Protein AF-A0A392PJY4-F1 (afdb_monomer_lite)

pLDDT: mean 78.67, std 12.08, range [32.53, 92.88]

Sequence (87 aa):
MTTRQKAIYGCLKAAHAQDFLIATPINGLGQHMSPLEYLTILGYRPMIPLFSMDEACPICRKACLDTFGEHASHCRELSDFKYRHDL

Foldseek 3Di:
DDPVQVVLVVQCPDPPSCVLVVDDDDPPPLNDDDPVLVVLCVQLSNQHQPDDQQAAQPQPRHGDRDRNCPCNLVPVSPVSNPPPDDD

Secondary structure (DSSP, 8-state):
--HHHHHHHHHHTSTTTTGGGTPPPPTTTT----HHHHHHHHHHTTT---S-TTPBPTTT--B---TT-HHHHT-TT-TT-------

Radius of gyration: 14.03 Å; chains: 1; bounding box: 24×33×35 Å

Organism: NCBI:txid97028

Structure (mmCIF, N/CA/C/O backbone):
data_AF-A0A392PJY4-F1
#
_entry.id   AF-A0A392PJY4-F1
#
loop_
_atom_site.group_PDB
_atom_site.id
_atom_site.type_symbol
_atom_site.label_atom_id
_atom_site.label_alt_id
_atom_site.label_comp_id
_atom_site.label_asym_id
_atom_site.label_entity_id
_atom_site.label_seq_id
_atom_site.pdbx_PDB_ins_code
_atom_site.Cartn_x
_atom_site.Cartn_y
_atom_site.Cartn_z
_atom_site.occupancy
_atom_site.B_iso_or_equiv
_atom_site.auth_seq_id
_atom_site.auth_comp_id
_atom_site.auth_asym_id
_atom_site.auth_atom_id
_atom_site.pdbx_PDB_model_num
ATOM 1 N N . MET A 1 1 ? -5.569 -14.410 15.099 1.00 69.88 1 MET A N 1
ATOM 2 C CA . MET A 1 1 ? -5.696 -13.797 13.757 1.00 69.88 1 MET A CA 1
ATOM 3 C C . MET A 1 1 ? -7.157 -13.543 13.444 1.00 69.88 1 MET A C 1
ATOM 5 O O . MET A 1 1 ? -7.953 -14.475 13.549 1.00 69.88 1 MET A O 1
ATOM 9 N N . THR A 1 2 ? -7.492 -12.315 13.051 1.00 88.44 2 THR A N 1
ATOM 10 C CA . THR A 1 2 ? -8.825 -11.950 12.545 1.00 88.44 2 THR A CA 1
ATOM 11 C C . THR A 1 2 ? -9.103 -12.622 11.194 1.00 88.44 2 THR A C 1
ATOM 13 O O . THR A 1 2 ? -8.176 -13.062 10.509 1.00 88.44 2 THR A O 1
ATOM 16 N N . THR A 1 3 ? -10.372 -12.698 10.779 1.00 92.12 3 THR A N 1
ATOM 17 C CA . THR A 1 3 ? -10.760 -13.229 9.455 1.00 92.12 3 THR A CA 1
ATOM 18 C C . THR A 1 3 ? 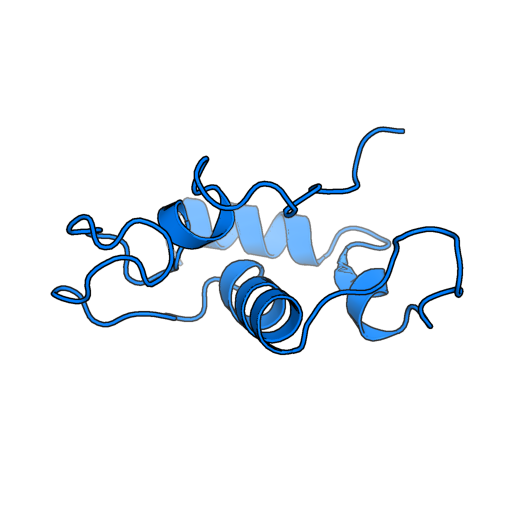-10.047 -12.490 8.320 1.00 92.12 3 THR A C 1
ATOM 20 O O . THR A 1 3 ? -9.512 -13.124 7.413 1.00 92.12 3 THR A O 1
ATOM 23 N N . ARG A 1 4 ? -9.935 -11.159 8.432 1.00 85.31 4 ARG A N 1
ATOM 24 C CA . ARG A 1 4 ? -9.189 -10.302 7.498 1.00 85.31 4 ARG A CA 1
ATOM 25 C C . ARG A 1 4 ? -7.718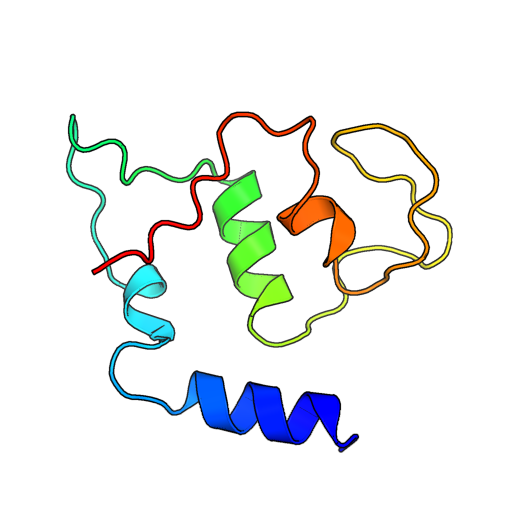 -10.715 7.389 1.00 85.31 4 ARG A C 1
ATOM 27 O O . ARG A 1 4 ? -7.226 -10.937 6.289 1.00 85.31 4 ARG A O 1
ATOM 34 N N . GLN A 1 5 ? -7.028 -10.881 8.519 1.00 84.81 5 GLN A N 1
ATOM 35 C CA . GLN A 1 5 ? -5.614 -11.280 8.533 1.00 84.81 5 GLN A CA 1
ATOM 36 C C . GLN A 1 5 ? -5.392 -12.659 7.899 1.00 84.81 5 GLN A C 1
ATOM 38 O O . GLN A 1 5 ? -4.399 -12.862 7.205 1.00 84.81 5 GLN A O 1
ATOM 43 N N . LYS A 1 6 ? -6.312 -13.610 8.111 1.00 90.50 6 LYS A N 1
ATOM 44 C CA . LYS A 1 6 ? -6.229 -14.944 7.494 1.00 90.50 6 LYS A CA 1
ATOM 45 C C . LYS A 1 6 ? -6.365 -14.877 5.973 1.00 90.50 6 LYS A C 1
ATOM 47 O O . LYS A 1 6 ? -5.600 -15.542 5.281 1.00 90.50 6 LYS A O 1
ATOM 52 N N . ALA A 1 7 ? -7.300 -14.070 5.469 1.00 90.88 7 ALA A N 1
ATOM 53 C CA . ALA A 1 7 ? -7.477 -13.868 4.033 1.00 90.88 7 ALA A CA 1
ATOM 54 C C . ALA A 1 7 ? -6.213 -13.270 3.397 1.00 90.88 7 ALA A C 1
ATOM 56 O O . ALA A 1 7 ? -5.699 -13.805 2.420 1.00 90.88 7 ALA A O 1
ATOM 57 N N . ILE A 1 8 ? -5.651 -12.234 4.021 1.00 88.06 8 ILE A N 1
ATOM 58 C CA . ILE A 1 8 ? -4.439 -11.559 3.538 1.00 88.06 8 ILE A CA 1
ATOM 59 C C . ILE A 1 8 ? -3.243 -12.504 3.537 1.00 88.06 8 ILE A C 1
ATOM 61 O O . ILE A 1 8 ? -2.551 -12.617 2.531 1.00 88.06 8 ILE A O 1
ATOM 65 N N . TYR A 1 9 ? -3.040 -13.258 4.617 1.00 88.94 9 TYR A N 1
ATOM 66 C CA . TYR A 1 9 ? -1.991 -14.274 4.659 1.00 88.94 9 TYR A CA 1
ATOM 67 C C . TYR A 1 9 ? -2.168 -15.349 3.572 1.00 88.94 9 TYR A C 1
ATOM 69 O O . TYR A 1 9 ? -1.187 -15.838 3.018 1.00 88.94 9 TYR A O 1
ATOM 77 N N . GLY A 1 10 ? -3.412 -15.704 3.233 1.00 92.88 10 GLY A N 1
ATOM 78 C CA . GLY A 1 10 ? -3.719 -16.546 2.077 1.00 92.88 10 GLY A CA 1
ATOM 79 C C . GLY A 1 10 ? -3.226 -15.933 0.765 1.00 92.88 10 GLY A C 1
ATOM 80 O O . GLY A 1 10 ? -2.494 -16.595 0.032 1.00 92.88 10 GLY A O 1
ATOM 81 N N . CYS A 1 11 ? -3.555 -14.664 0.513 1.00 89.88 11 CYS A N 1
ATOM 82 C CA . CYS A 1 11 ? -3.133 -13.939 -0.687 1.00 89.88 11 CYS A CA 1
ATOM 83 C C . CYS A 1 11 ? -1.608 -13.805 -0.794 1.00 89.88 11 CYS A C 1
ATOM 85 O O . CYS A 1 11 ? -1.052 -14.007 -1.867 1.00 89.88 11 CYS A O 1
ATOM 87 N N . LEU A 1 12 ? -0.914 -13.514 0.310 1.00 89.62 12 LEU A N 1
ATOM 88 C CA . LEU A 1 12 ? 0.545 -13.329 0.309 1.00 89.62 12 LEU A CA 1
ATOM 89 C C . LEU A 1 12 ? 1.318 -14.609 -0.033 1.00 89.62 12 LEU A C 1
ATOM 91 O O . LEU A 1 12 ? 2.464 -14.512 -0.465 1.00 89.62 12 LEU A O 1
ATOM 95 N N . LYS A 1 13 ? 0.706 -15.783 0.163 1.00 91.00 13 LYS A N 1
ATOM 96 C CA . LYS A 1 13 ? 1.273 -17.090 -0.202 1.00 91.00 13 LYS A CA 1
ATOM 97 C C . LYS A 1 13 ? 1.009 -17.489 -1.653 1.00 91.00 13 LYS A C 1
ATOM 99 O O . LYS A 1 13 ? 1.538 -18.512 -2.085 1.00 91.00 13 LYS A O 1
ATOM 104 N N . ALA A 1 14 ? 0.161 -16.760 -2.377 1.00 92.81 14 ALA A N 1
ATOM 105 C CA . ALA A 1 14 ? -0.081 -17.057 -3.779 1.00 92.81 14 ALA A CA 1
ATOM 106 C C . ALA A 1 14 ? 1.225 -16.912 -4.574 1.00 92.81 14 ALA A C 1
ATOM 108 O O . ALA A 1 14 ? 2.074 -16.074 -4.253 1.00 92.81 14 ALA A O 1
ATOM 109 N N . ALA A 1 15 ? 1.381 -17.734 -5.612 1.00 92.25 15 ALA A N 1
ATOM 110 C CA . ALA A 1 15 ? 2.501 -17.595 -6.529 1.00 92.25 15 ALA A CA 1
ATOM 111 C C . ALA A 1 15 ? 2.545 -16.155 -7.061 1.00 92.25 15 ALA A C 1
ATOM 113 O O . ALA A 1 15 ? 1.500 -15.562 -7.334 1.00 92.25 15 ALA A O 1
ATOM 114 N N . HIS A 1 16 ? 3.748 -15.597 -7.172 1.00 88.94 16 HIS A N 1
ATOM 115 C CA . HIS A 1 16 ? 3.991 -14.251 -7.699 1.00 88.94 16 HIS A CA 1
ATOM 116 C C . HIS A 1 16 ? 3.469 -13.076 -6.850 1.00 88.94 16 HIS A C 1
ATOM 118 O O . HIS A 1 16 ? 3.643 -11.915 -7.221 1.00 88.94 16 HIS A O 1
ATOM 124 N N . ALA A 1 17 ? 2.882 -13.319 -5.671 1.00 88.06 17 ALA A N 1
ATOM 125 C CA . ALA A 1 17 ? 2.320 -12.255 -4.829 1.00 88.06 17 ALA A CA 1
ATOM 126 C C . ALA A 1 17 ? 3.359 -11.228 -4.329 1.00 88.06 17 ALA A C 1
ATOM 128 O O . ALA A 1 17 ? 2.989 -10.110 -3.959 1.00 88.06 17 ALA A O 1
ATOM 129 N N . GLN A 1 18 ? 4.643 -11.605 -4.306 1.00 87.62 18 GLN A N 1
ATOM 130 C CA . GLN A 1 18 ? 5.760 -10.790 -3.814 1.00 87.62 18 GLN A CA 1
ATOM 131 C C . GLN A 1 18 ? 6.732 -10.351 -4.916 1.00 87.62 18 GLN A C 1
ATOM 133 O O . GLN A 1 18 ? 7.761 -9.756 -4.608 1.00 87.62 18 GLN A O 1
ATOM 138 N N . ASP A 1 19 ? 6.425 -10.603 -6.191 1.00 88.38 19 ASP A N 1
ATOM 139 C CA . ASP A 1 19 ? 7.369 -10.350 -7.290 1.00 88.38 19 ASP A CA 1
ATOM 140 C C . ASP A 1 19 ? 7.732 -8.860 -7.416 1.00 88.38 19 ASP A C 1
ATOM 142 O O . ASP A 1 19 ? 8.816 -8.519 -7.882 1.00 88.38 19 ASP A O 1
ATOM 146 N N . PHE A 1 20 ? 6.890 -7.961 -6.892 1.00 80.94 20 PHE A N 1
ATOM 147 C CA . PHE A 1 20 ? 7.181 -6.527 -6.796 1.00 80.94 20 PHE A CA 1
ATOM 148 C C . PHE A 1 20 ? 8.428 -6.194 -5.950 1.00 80.94 20 PHE A C 1
ATOM 150 O O . PHE A 1 20 ? 8.983 -5.111 -6.112 1.00 80.94 20 PHE A O 1
ATOM 157 N N . LEU A 1 21 ? 8.876 -7.095 -5.064 1.00 85.44 21 LEU A N 1
ATOM 158 C CA . LEU A 1 21 ? 10.095 -6.921 -4.260 1.00 85.44 21 LEU A CA 1
ATOM 159 C C . LEU A 1 21 ? 11.377 -7.168 -5.063 1.00 85.44 21 LEU A C 1
ATOM 161 O O . LEU A 1 21 ? 12.436 -6.665 -4.698 1.00 85.44 21 LEU A O 1
ATOM 165 N N . ILE A 1 22 ? 11.290 -7.970 -6.126 1.00 85.12 22 ILE A N 1
ATOM 166 C CA . ILE A 1 22 ? 12.436 -8.391 -6.946 1.00 85.12 22 ILE A CA 1
ATOM 167 C C . ILE A 1 22 ? 12.373 -7.840 -8.375 1.00 85.12 22 ILE A C 1
ATOM 169 O O . ILE A 1 22 ? 13.341 -7.948 -9.129 1.00 85.12 22 ILE A O 1
ATOM 173 N N . ALA A 1 23 ? 11.244 -7.243 -8.760 1.00 83.25 23 ALA A N 1
ATOM 174 C CA . ALA A 1 23 ? 11.056 -6.640 -10.066 1.00 83.25 23 ALA A CA 1
ATOM 175 C C . ALA A 1 23 ? 11.992 -5.436 -10.244 1.00 83.25 23 ALA A C 1
ATOM 177 O O . ALA A 1 23 ? 11.890 -4.430 -9.543 1.00 83.25 23 ALA A O 1
ATOM 178 N N . THR A 1 24 ? 12.896 -5.523 -11.223 1.00 81.44 24 THR A N 1
ATOM 179 C CA . THR A 1 24 ? 13.690 -4.368 -11.656 1.00 81.44 24 THR A CA 1
ATOM 180 C C . THR A 1 24 ? 12.810 -3.484 -12.542 1.00 81.44 24 THR A C 1
ATOM 182 O O . THR A 1 24 ? 12.307 -3.977 -13.555 1.00 81.44 24 THR A O 1
ATOM 185 N N . PRO A 1 25 ? 12.593 -2.203 -12.199 1.00 77.50 25 PRO A N 1
ATOM 186 C CA . PRO A 1 25 ? 11.717 -1.351 -12.986 1.00 77.50 25 PRO A CA 1
ATOM 187 C C . PRO A 1 25 ? 12.352 -1.060 -14.350 1.00 77.50 25 PRO A C 1
ATOM 189 O O . PRO A 1 25 ? 13.517 -0.669 -14.444 1.00 77.50 25 PRO A O 1
ATOM 192 N N . ILE A 1 26 ? 11.579 -1.261 -15.417 1.00 80.62 26 ILE A N 1
ATOM 193 C CA . ILE A 1 26 ? 12.022 -0.993 -16.786 1.00 80.62 26 ILE A CA 1
ATOM 194 C C . ILE A 1 26 ? 11.661 0.450 -17.148 1.00 80.62 26 ILE A C 1
ATOM 196 O O . ILE A 1 26 ? 10.482 0.831 -17.174 1.00 80.62 26 ILE A O 1
ATOM 200 N N . ASN A 1 27 ? 12.687 1.239 -17.479 1.00 76.75 27 ASN A N 1
ATOM 201 C CA . ASN A 1 27 ? 12.528 2.622 -17.921 1.00 76.75 27 ASN A CA 1
ATOM 202 C C . ASN A 1 27 ? 11.560 2.711 -19.113 1.00 76.75 27 ASN A C 1
ATOM 204 O O . ASN A 1 27 ? 11.629 1.921 -20.051 1.00 76.75 27 ASN A O 1
ATOM 208 N N . GLY A 1 28 ? 10.655 3.691 -19.081 1.00 77.50 28 GLY A N 1
ATOM 209 C CA . GLY A 1 28 ? 9.686 3.934 -20.157 1.00 77.50 28 GLY A CA 1
ATOM 210 C C . GLY A 1 28 ? 8.416 3.076 -20.107 1.00 77.50 28 GLY A C 1
ATOM 211 O O . GLY A 1 28 ? 7.427 3.449 -20.729 1.00 77.50 28 GLY A O 1
ATOM 212 N N . LEU A 1 29 ? 8.373 1.996 -19.314 1.00 78.19 29 LEU A N 1
ATOM 213 C CA . LEU A 1 29 ? 7.143 1.211 -19.123 1.00 78.19 29 LEU A CA 1
ATOM 214 C C . LEU A 1 29 ? 6.241 1.750 -18.013 1.00 78.19 29 LEU A C 1
ATOM 216 O O . LEU A 1 29 ? 5.152 1.213 -17.821 1.00 78.19 29 LEU A O 1
ATOM 220 N N . GLY A 1 30 ? 6.663 2.779 -17.270 1.00 72.81 30 GLY A N 1
ATOM 221 C CA . GLY A 1 30 ? 5.908 3.352 -16.148 1.00 72.81 30 GLY A CA 1
ATOM 222 C C . GLY A 1 30 ? 5.701 2.375 -14.983 1.00 72.81 30 GLY A C 1
ATOM 223 O O . GLY A 1 30 ? 4.678 2.444 -14.309 1.00 72.81 30 GLY A O 1
ATOM 224 N N . GLN A 1 31 ? 6.619 1.419 -14.810 1.00 74.69 31 GLN A N 1
ATOM 225 C CA . GLN A 1 31 ? 6.638 0.441 -13.709 1.00 74.69 31 GLN A CA 1
ATOM 226 C C . GLN A 1 31 ? 7.433 0.943 -12.492 1.00 74.69 31 GLN A C 1
ATOM 228 O O . GLN A 1 31 ? 7.638 0.203 -11.534 1.00 74.69 31 GLN A O 1
ATOM 233 N N . HIS A 1 32 ? 7.924 2.182 -12.544 1.00 76.12 32 HIS A N 1
ATOM 234 C CA . HIS A 1 32 ? 8.628 2.790 -11.427 1.00 76.12 32 HIS A CA 1
ATOM 235 C C . HIS A 1 32 ? 7.630 3.179 -10.347 1.00 76.12 32 HIS A C 1
ATOM 237 O O . HIS A 1 32 ? 6.601 3.780 -10.639 1.00 76.12 32 HIS A O 1
ATOM 243 N N . MET A 1 33 ? 7.982 2.855 -9.111 1.00 77.94 33 MET A N 1
ATOM 244 C CA . MET A 1 33 ? 7.337 3.384 -7.921 1.00 77.94 33 MET A CA 1
ATOM 245 C C . MET A 1 33 ? 8.278 4.407 -7.297 1.00 77.94 33 MET A C 1
ATOM 247 O O . MET A 1 33 ? 9.493 4.195 -7.233 1.00 77.94 33 MET A O 1
ATOM 251 N N . SER A 1 34 ? 7.725 5.513 -6.824 1.00 77.44 34 SER A N 1
ATOM 252 C CA . SER A 1 34 ? 8.427 6.409 -5.917 1.00 77.44 34 SER A CA 1
ATOM 253 C C . SER A 1 34 ? 8.754 5.685 -4.601 1.00 77.44 34 SER A C 1
ATOM 255 O O . SER A 1 34 ? 8.081 4.716 -4.228 1.00 77.44 34 SER A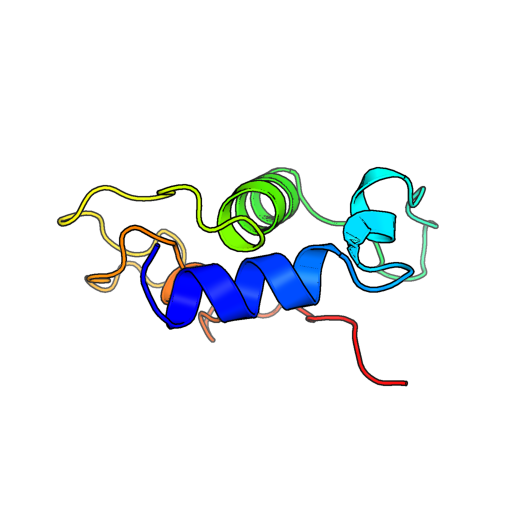 O 1
ATOM 257 N N . PRO A 1 35 ? 9.758 6.155 -3.841 1.00 80.12 35 PRO A N 1
ATOM 258 C CA . PRO A 1 35 ? 10.071 5.580 -2.533 1.00 80.12 35 PRO A CA 1
ATOM 259 C C . PRO A 1 35 ? 8.866 5.532 -1.582 1.00 80.12 35 PRO A C 1
ATOM 261 O O . PRO A 1 35 ? 8.710 4.568 -0.836 1.00 80.12 35 PRO A O 1
ATOM 264 N N . LEU A 1 36 ? 7.987 6.539 -1.632 1.00 76.75 36 LEU A N 1
ATOM 265 C CA . LEU A 1 36 ? 6.792 6.604 -0.791 1.00 76.75 36 LEU A CA 1
ATOM 266 C C . LEU A 1 36 ? 5.764 5.529 -1.170 1.00 76.75 36 LEU A C 1
ATOM 268 O O . LEU A 1 36 ? 5.215 4.864 -0.291 1.00 76.75 36 LEU A O 1
ATOM 272 N N . GLU A 1 37 ? 5.530 5.327 -2.467 1.00 78.25 37 GLU A N 1
ATOM 273 C CA . GLU A 1 37 ? 4.625 4.284 -2.965 1.00 78.25 37 GLU A CA 1
ATOM 274 C C . GLU A 1 37 ? 5.139 2.893 -2.599 1.00 78.25 37 GLU A C 1
ATOM 276 O O . GLU A 1 37 ? 4.377 2.065 -2.098 1.00 78.25 37 GLU A O 1
ATOM 281 N N . TYR A 1 38 ? 6.446 2.664 -2.765 1.00 80.69 38 TYR A N 1
ATOM 282 C CA . TYR A 1 38 ? 7.075 1.401 -2.395 1.00 80.69 38 TYR A CA 1
ATOM 283 C C . TYR A 1 38 ? 6.904 1.096 -0.902 1.00 80.69 38 TYR A C 1
ATOM 285 O O . TYR A 1 38 ? 6.447 0.010 -0.550 1.00 80.69 38 TYR A O 1
ATOM 293 N N . LEU A 1 39 ? 7.203 2.057 -0.021 1.00 81.31 39 LEU A N 1
ATOM 294 C CA . LEU A 1 39 ? 7.042 1.887 1.429 1.00 81.31 39 LEU A CA 1
ATOM 295 C C . LEU A 1 39 ? 5.578 1.661 1.825 1.00 81.31 39 LEU A C 1
ATOM 297 O O . LEU A 1 39 ? 5.290 0.806 2.664 1.00 81.31 39 LEU A O 1
ATOM 301 N N . THR A 1 40 ? 4.652 2.373 1.182 1.00 79.88 40 THR A N 1
ATOM 302 C CA . THR A 1 40 ? 3.212 2.206 1.413 1.00 79.88 40 THR A CA 1
ATOM 303 C C . THR A 1 40 ? 2.761 0.796 1.035 1.00 79.88 40 THR A C 1
ATOM 305 O O . THR A 1 40 ? 2.109 0.131 1.835 1.00 79.88 40 THR A O 1
ATOM 308 N N . ILE A 1 41 ? 3.150 0.289 -0.141 1.00 83.00 41 ILE A N 1
ATOM 309 C CA . ILE A 1 41 ? 2.807 -1.072 -0.589 1.00 83.00 41 ILE A CA 1
ATOM 310 C C . ILE A 1 41 ? 3.455 -2.131 0.309 1.00 83.00 41 ILE A C 1
ATOM 312 O O . ILE A 1 41 ? 2.800 -3.119 0.660 1.00 83.00 41 ILE A O 1
ATOM 316 N N . LEU A 1 42 ? 4.717 -1.918 0.692 1.00 85.81 42 LEU A N 1
ATOM 317 C CA . LEU A 1 42 ? 5.481 -2.831 1.538 1.00 85.81 42 LEU A CA 1
ATOM 318 C C . LEU A 1 42 ? 4.835 -3.013 2.916 1.00 85.81 42 LEU A C 1
ATOM 320 O O . LEU A 1 42 ? 4.863 -4.121 3.444 1.00 85.81 42 LEU A O 1
ATOM 324 N N . GLY A 1 43 ? 4.234 -1.964 3.486 1.00 87.88 43 GLY A N 1
ATOM 325 C CA . GLY A 1 43 ? 3.493 -2.063 4.745 1.00 87.88 43 GLY A CA 1
ATOM 326 C C . GLY A 1 43 ? 2.034 -2.497 4.578 1.00 87.88 43 GLY A C 1
ATOM 327 O O . GLY A 1 43 ? 1.556 -3.350 5.328 1.00 87.88 43 GLY A O 1
ATOM 328 N N . TYR A 1 44 ? 1.337 -1.985 3.562 1.00 85.56 44 TYR A N 1
ATOM 329 C CA . TYR A 1 44 ? -0.081 -2.267 3.322 1.00 85.56 44 TYR A CA 1
ATOM 330 C C . TYR A 1 44 ? -0.349 -3.753 3.041 1.00 85.56 44 TYR A C 1
ATOM 332 O O . TYR A 1 44 ? -1.224 -4.356 3.668 1.00 85.56 44 TYR A O 1
ATOM 340 N N . ARG A 1 45 ? 0.427 -4.377 2.137 1.00 86.31 45 ARG A N 1
ATOM 341 C CA . ARG A 1 45 ? 0.236 -5.787 1.738 1.00 86.31 45 ARG A CA 1
ATOM 342 C C . ARG A 1 45 ? 0.275 -6.765 2.927 1.00 86.31 45 ARG A C 1
ATOM 344 O O . ARG A 1 45 ? -0.609 -7.617 3.002 1.00 86.31 45 ARG A O 1
ATOM 351 N N . PRO A 1 46 ? 1.232 -6.669 3.868 1.00 86.00 46 PRO A N 1
ATOM 352 C CA . PRO A 1 46 ? 1.250 -7.490 5.078 1.00 86.00 46 PRO A CA 1
ATOM 353 C C . PRO A 1 46 ? 0.386 -6.977 6.243 1.00 86.00 46 PRO A C 1
ATOM 355 O O . PRO A 1 46 ? 0.409 -7.607 7.300 1.00 86.00 46 PRO A O 1
ATOM 358 N N . MET A 1 47 ? -0.393 -5.896 6.086 1.00 86.94 47 MET A N 1
ATOM 359 C CA . MET A 1 47 ? -1.144 -5.242 7.177 1.00 86.94 47 MET A CA 1
ATOM 360 C C . MET A 1 47 ? -0.253 -4.739 8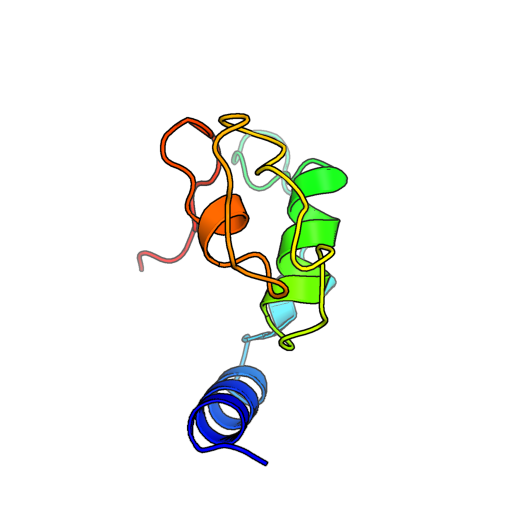.320 1.00 86.94 47 MET A C 1
ATOM 362 O O . MET A 1 47 ? -0.580 -4.899 9.499 1.00 86.94 47 MET A O 1
ATOM 366 N N . ILE A 1 48 ? 0.872 -4.115 7.986 1.00 88.44 48 ILE A N 1
ATOM 367 C CA . ILE A 1 48 ? 1.657 -3.352 8.957 1.00 88.44 48 ILE A CA 1
ATOM 368 C C . ILE A 1 48 ? 0.945 -2.007 9.189 1.00 88.44 48 ILE A C 1
ATOM 370 O O . ILE A 1 48 ? 0.585 -1.346 8.215 1.00 88.44 48 ILE A O 1
ATOM 374 N N . PRO A 1 49 ? 0.719 -1.592 10.449 1.00 87.44 49 PRO A N 1
ATOM 375 C CA . PRO A 1 49 ? 0.277 -0.238 10.774 1.00 87.44 49 PRO A CA 1
ATOM 376 C C . PRO A 1 49 ? 1.188 0.820 10.134 1.00 87.44 49 PRO A C 1
ATOM 378 O O . PRO A 1 49 ? 2.378 0.868 10.438 1.00 87.44 49 PRO A O 1
ATOM 381 N N . LEU A 1 50 ? 0.634 1.642 9.244 1.00 83.94 50 LEU A N 1
ATOM 382 C CA . LEU A 1 50 ? 1.333 2.719 8.539 1.00 83.94 50 LEU A CA 1
ATOM 383 C C . LEU A 1 50 ? 1.121 4.088 9.193 1.00 83.94 50 LEU A C 1
ATOM 385 O O . LEU A 1 50 ? 2.006 4.933 9.114 1.00 83.94 50 LEU A O 1
ATOM 389 N N . PHE A 1 51 ? -0.034 4.295 9.829 1.00 82.62 51 PHE A N 1
ATOM 390 C CA . PHE A 1 51 ? -0.465 5.592 10.349 1.00 82.62 51 PHE A CA 1
ATOM 391 C C . PHE A 1 51 ? -0.924 5.491 11.801 1.00 82.62 51 PHE A C 1
ATOM 393 O O . PHE A 1 51 ? -1.416 4.447 12.246 1.00 82.62 51 PHE A O 1
ATOM 400 N N . SER A 1 52 ? -0.808 6.593 12.539 1.00 82.88 52 SER A N 1
ATOM 401 C CA . SER A 1 52 ? -1.442 6.713 13.860 1.00 82.88 52 SER A CA 1
ATOM 402 C C . SER A 1 52 ? -2.966 6.852 13.717 1.00 82.88 52 SER A C 1
ATOM 404 O O . SER A 1 52 ? -3.450 7.295 12.681 1.00 82.88 52 SER A O 1
ATOM 406 N N . MET A 1 53 ? -3.747 6.487 14.746 1.00 75.44 53 MET A N 1
ATOM 407 C CA . MET A 1 53 ? -5.225 6.534 14.673 1.00 75.44 53 MET A CA 1
ATOM 408 C C . MET A 1 53 ? -5.799 7.931 14.374 1.00 75.44 53 MET A C 1
ATOM 410 O O . MET A 1 53 ? -6.890 8.023 13.819 1.00 75.44 53 MET A O 1
ATOM 414 N N . ASP A 1 54 ? -5.056 8.991 14.696 1.00 81.38 54 ASP A N 1
ATOM 415 C CA . ASP A 1 54 ? -5.481 10.388 14.534 1.00 81.38 54 ASP A CA 1
ATOM 416 C C . ASP A 1 54 ? -4.796 11.097 13.353 1.00 81.38 54 ASP A C 1
ATOM 418 O O . ASP A 1 54 ? -4.890 12.317 13.199 1.00 81.38 54 ASP A O 1
ATOM 422 N N . GLU A 1 55 ? -4.057 10.356 12.530 1.00 82.75 55 GLU A N 1
ATOM 423 C CA . GLU A 1 55 ? -3.274 10.935 11.446 1.00 82.75 55 GLU A CA 1
ATOM 424 C C . GLU A 1 55 ? -4.147 11.218 10.213 1.00 82.75 55 GLU A C 1
ATOM 426 O O . GLU A 1 55 ? -4.983 10.415 9.797 1.00 82.75 55 GLU A O 1
ATOM 431 N N . ALA A 1 56 ? -3.972 12.393 9.605 1.00 84.19 56 ALA A N 1
ATOM 432 C CA . ALA A 1 56 ? -4.651 12.718 8.356 1.00 84.19 56 ALA A CA 1
ATOM 433 C C . ALA A 1 56 ? -3.977 12.002 7.180 1.00 84.19 56 ALA A C 1
ATOM 435 O O . ALA A 1 56 ? -2.760 11.826 7.161 1.00 84.19 56 ALA A O 1
ATOM 436 N N . CYS A 1 57 ? -4.751 11.657 6.148 1.00 81.00 57 CYS A N 1
ATOM 437 C CA . CYS A 1 57 ? -4.175 11.092 4.933 1.00 81.00 57 CYS A CA 1
ATOM 438 C C . CYS A 1 57 ? -3.136 12.063 4.339 1.00 81.00 57 CYS A C 1
ATOM 440 O O . CYS A 1 57 ? -3.480 13.219 4.078 1.00 81.00 57 CYS A O 1
ATOM 442 N N . PRO A 1 58 ? -1.901 11.622 4.036 1.00 76.25 58 PRO A N 1
ATOM 443 C CA . PRO A 1 58 ? -0.866 12.512 3.504 1.00 76.25 58 PRO A CA 1
ATOM 444 C C . PRO A 1 58 ? -1.186 13.053 2.099 1.00 76.25 58 PRO A C 1
ATOM 446 O O . PRO A 1 58 ? -0.562 14.013 1.654 1.00 76.25 58 PRO A O 1
ATOM 449 N N . ILE A 1 59 ? -2.161 12.454 1.409 1.00 77.31 59 ILE A N 1
ATOM 450 C CA . ILE A 1 59 ? -2.517 12.750 0.018 1.00 77.31 59 ILE A CA 1
ATOM 451 C C . ILE A 1 59 ? -3.592 13.833 -0.019 1.00 77.31 59 ILE A C 1
ATOM 453 O O . ILE A 1 59 ? -3.346 14.932 -0.499 1.00 77.31 59 ILE A O 1
ATOM 457 N N . CYS A 1 60 ? -4.767 13.545 0.547 1.00 84.25 60 CYS A N 1
ATOM 458 C CA . CYS A 1 60 ? -5.907 14.462 0.512 1.00 84.25 60 CYS A CA 1
ATOM 459 C C . CYS A 1 60 ? -6.062 15.324 1.771 1.00 84.25 60 CYS A C 1
ATOM 461 O O . CYS A 1 60 ? -6.965 16.159 1.841 1.00 84.25 60 CYS A O 1
ATOM 463 N N . ARG A 1 61 ? -5.230 15.098 2.799 1.00 84.25 61 ARG A N 1
ATOM 464 C CA . ARG A 1 61 ? -5.273 15.770 4.114 1.00 84.25 61 ARG A CA 1
ATOM 465 C C . ARG A 1 61 ? -6.607 15.649 4.858 1.00 84.25 61 ARG A C 1
ATOM 467 O O . ARG A 1 61 ? -6.817 16.329 5.860 1.00 84.25 61 ARG A O 1
ATOM 474 N N . LYS A 1 62 ? -7.509 14.777 4.401 1.00 83.44 62 LYS A N 1
ATOM 475 C CA . LYS A 1 62 ? -8.750 14.439 5.105 1.00 83.44 62 LYS A CA 1
ATOM 476 C C . LYS A 1 62 ? -8.420 13.491 6.254 1.00 83.44 62 LYS A C 1
ATOM 478 O O . LYS A 1 62 ? -7.538 12.641 6.119 1.00 83.44 62 LYS A O 1
ATOM 483 N N . ALA A 1 63 ? -9.141 13.630 7.365 1.00 78.25 63 ALA A N 1
ATOM 484 C CA . ALA A 1 63 ? -9.044 12.694 8.479 1.00 78.25 63 ALA A CA 1
ATOM 485 C C . ALA A 1 63 ? -9.320 11.276 7.962 1.00 78.25 63 ALA A C 1
ATOM 487 O O . ALA A 1 63 ? -10.388 11.022 7.399 1.00 78.25 63 ALA A O 1
ATOM 488 N N . CYS A 1 64 ? -8.343 10.383 8.102 1.00 68.56 64 CYS A N 1
ATOM 489 C CA . CYS A 1 64 ? -8.473 8.990 7.699 1.00 68.56 64 CYS A CA 1
ATOM 490 C C . CYS A 1 64 ? -8.278 8.103 8.910 1.00 68.56 64 CYS A C 1
ATOM 492 O O . CYS A 1 64 ? -7.222 8.082 9.521 1.00 68.56 64 CYS A O 1
ATOM 494 N N . LEU A 1 65 ? -9.336 7.382 9.263 1.00 65.69 65 LEU A N 1
ATOM 495 C CA . LEU A 1 65 ? -9.400 6.553 10.464 1.00 65.69 65 LEU A CA 1
ATOM 496 C C . LEU A 1 65 ? -8.795 5.157 10.243 1.00 65.69 65 LEU A C 1
ATOM 498 O O . LEU A 1 65 ? -9.287 4.176 10.798 1.00 65.69 65 LEU A O 1
ATOM 502 N N . ASP A 1 66 ? -7.771 5.025 9.398 1.00 80.44 66 ASP A N 1
ATOM 503 C CA . ASP A 1 66 ? -7.257 3.722 8.994 1.00 80.44 66 ASP A CA 1
ATOM 504 C C . ASP A 1 66 ? -5.751 3.566 9.234 1.00 80.44 66 ASP A C 1
ATOM 506 O O . ASP A 1 66 ? -4.886 3.806 8.397 1.00 80.44 66 ASP A O 1
ATOM 510 N N . THR A 1 67 ? -5.440 3.016 10.403 1.00 85.88 67 THR A N 1
ATOM 511 C CA . THR A 1 67 ? -4.082 2.659 10.836 1.00 85.88 67 THR A CA 1
ATOM 512 C C . THR A 1 67 ? -3.285 1.862 9.793 1.00 85.88 67 THR A C 1
ATOM 514 O O . THR A 1 67 ? -2.063 1.941 9.763 1.00 85.88 67 THR A O 1
ATOM 517 N N . PHE A 1 68 ? -3.949 1.095 8.923 1.00 85.44 68 PHE A N 1
ATOM 518 C CA . PHE A 1 68 ? -3.310 0.231 7.922 1.00 85.44 68 PHE A CA 1
ATOM 519 C C . PHE A 1 68 ? -3.131 0.875 6.532 1.00 85.44 68 PHE A C 1
ATOM 521 O O . PHE A 1 68 ? -2.567 0.231 5.649 1.00 85.44 68 PHE A O 1
ATOM 528 N N . GLY A 1 69 ? -3.594 2.112 6.310 1.00 81.88 69 GLY A N 1
ATOM 529 C CA . GLY A 1 69 ? -3.365 2.852 5.060 1.00 81.88 69 GLY A CA 1
ATOM 530 C C . GLY A 1 69 ? -4.149 2.372 3.830 1.00 81.88 69 GLY A C 1
ATOM 531 O O . GLY A 1 69 ? -3.740 2.618 2.698 1.00 81.88 69 GLY A O 1
ATOM 532 N N . GLU A 1 70 ? -5.283 1.708 4.024 1.00 82.00 70 GLU A N 1
ATOM 533 C CA . GLU A 1 70 ? -6.291 1.391 3.006 1.00 82.00 70 GLU A CA 1
ATOM 534 C C . GLU A 1 70 ? -6.805 2.630 2.248 1.00 82.00 70 GLU A C 1
ATOM 536 O O . GLU A 1 70 ? -6.878 2.607 1.021 1.00 82.00 70 GLU A O 1
ATOM 541 N N . HIS A 1 71 ? -7.090 3.738 2.929 1.00 83.31 71 HIS A N 1
ATOM 542 C CA . HIS A 1 71 ? -7.471 4.990 2.294 1.00 83.31 71 HIS A CA 1
ATOM 543 C C . HIS A 1 71 ? -6.298 5.604 1.547 1.00 83.31 71 HIS A C 1
ATOM 545 O O . HIS A 1 71 ? -6.453 5.957 0.384 1.00 83.31 71 HIS A O 1
ATOM 551 N N . ALA A 1 72 ? -5.137 5.753 2.192 1.00 78.06 72 ALA A N 1
ATOM 552 C CA . ALA A 1 72 ? -3.980 6.383 1.558 1.00 78.06 72 ALA A CA 1
ATOM 553 C C . ALA A 1 72 ? -3.574 5.629 0.283 1.00 78.06 72 ALA A C 1
ATOM 555 O O . ALA A 1 72 ? -3.334 6.231 -0.757 1.00 78.06 72 ALA A O 1
ATOM 556 N N . SER A 1 73 ? -3.603 4.302 0.332 1.00 76.75 73 SER A N 1
ATOM 557 C CA . SER A 1 73 ? -3.284 3.458 -0.811 1.00 76.75 73 SER A CA 1
ATOM 558 C C . SER A 1 73 ? -4.303 3.602 -1.961 1.00 76.75 73 SER A C 1
ATOM 560 O O . SER A 1 73 ? -3.914 3.497 -3.118 1.00 76.75 73 SER A O 1
ATOM 562 N N . HIS A 1 74 ? -5.579 3.907 -1.700 1.00 77.12 74 HIS A N 1
ATOM 563 C CA . HIS A 1 74 ? -6.625 4.068 -2.732 1.00 77.12 74 HIS A CA 1
ATOM 564 C C . HIS A 1 74 ? -7.130 5.512 -2.874 1.00 77.12 74 HIS A C 1
ATOM 566 O O . HIS A 1 74 ? -8.230 5.753 -3.387 1.00 77.12 74 HIS A O 1
ATOM 572 N N . CYS A 1 75 ? -6.371 6.491 -2.382 1.00 78.81 75 CYS A N 1
ATOM 573 C CA . CYS A 1 75 ? -6.838 7.866 -2.338 1.00 78.81 75 CYS A CA 1
ATOM 574 C C . CYS A 1 75 ? -6.937 8.414 -3.764 1.00 78.81 75 CYS A C 1
ATOM 576 O O . CYS A 1 75 ? -5.941 8.502 -4.473 1.00 78.81 75 CYS A O 1
ATOM 578 N N . ARG A 1 76 ? -8.141 8.825 -4.181 1.00 67.94 76 ARG A N 1
ATOM 579 C CA . ARG A 1 76 ? -8.423 9.299 -5.553 1.00 67.94 76 ARG A CA 1
ATOM 580 C C . ARG A 1 76 ? -7.639 10.546 -5.969 1.00 67.94 76 ARG A C 1
ATOM 582 O O . ARG A 1 76 ? -7.573 10.847 -7.153 1.00 67.94 76 ARG A O 1
ATOM 589 N N . GLU A 1 77 ? -7.099 11.283 -5.003 1.00 67.94 77 GLU A N 1
ATOM 590 C CA . GLU A 1 77 ? -6.250 12.454 -5.250 1.00 67.94 77 GLU A CA 1
ATOM 591 C C . GLU A 1 77 ? -4.805 12.057 -5.599 1.00 67.94 77 GLU A C 1
ATOM 593 O O . GLU A 1 77 ? -4.023 12.900 -6.029 1.00 67.94 77 GLU A O 1
ATOM 598 N N . LEU A 1 78 ? -4.463 10.769 -5.487 1.00 66.31 78 LEU A N 1
ATOM 599 C CA . LEU A 1 78 ? -3.226 10.206 -6.003 1.00 66.31 78 LEU A CA 1
ATOM 600 C C . LEU A 1 78 ? -3.484 9.695 -7.426 1.00 66.31 78 LEU A C 1
ATOM 602 O O . LEU A 1 78 ? -3.915 8.564 -7.640 1.00 66.31 78 LEU A O 1
ATOM 606 N N . SER A 1 79 ? -3.263 10.568 -8.411 1.00 55.16 79 SER A N 1
ATOM 607 C CA . SER A 1 79 ? -3.508 10.292 -9.836 1.00 55.16 79 SER A CA 1
ATOM 608 C C . SER A 1 79 ? -2.666 9.145 -10.405 1.00 55.16 79 SER A C 1
ATOM 610 O O . SER A 1 79 ? -3.021 8.585 -11.443 1.00 55.16 79 SER A O 1
ATOM 612 N N . ASP A 1 80 ? -1.576 8.789 -9.719 1.00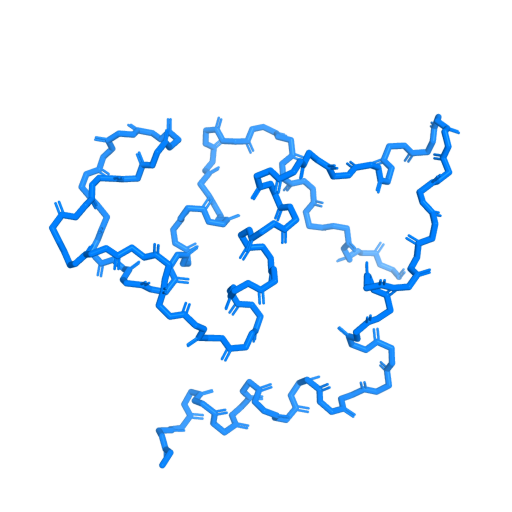 57.16 80 ASP A N 1
ATOM 613 C CA . ASP A 1 80 ? -0.508 7.950 -10.265 1.00 57.16 80 ASP A CA 1
ATOM 614 C C . ASP A 1 80 ? -0.438 6.542 -9.649 1.00 57.16 80 ASP A C 1
ATOM 616 O O . ASP A 1 80 ? 0.295 5.700 -10.173 1.00 57.16 80 ASP A O 1
ATOM 620 N N . PHE A 1 81 ? -1.267 6.223 -8.637 1.00 57.75 81 PHE A N 1
ATOM 621 C CA . PHE A 1 81 ? -1.411 4.855 -8.108 1.00 57.75 81 PHE A CA 1
ATOM 622 C C . PHE A 1 81 ? -2.194 4.003 -9.117 1.0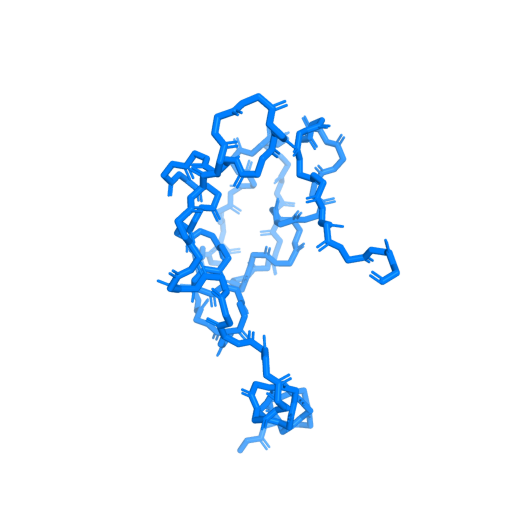0 57.75 81 PHE A C 1
ATOM 624 O O . PHE A 1 81 ? -3.342 3.600 -8.920 1.00 57.75 81 PHE A O 1
ATOM 631 N N . LYS A 1 82 ? -1.562 3.693 -10.247 1.00 53.09 82 LYS A N 1
ATOM 632 C CA . LYS A 1 82 ? -1.972 2.556 -11.057 1.00 53.09 82 LYS A CA 1
ATOM 633 C C . LYS A 1 82 ? -1.613 1.323 -10.244 1.00 53.09 82 LYS A C 1
ATOM 635 O O . LYS A 1 82 ? -0.476 0.859 -10.294 1.00 53.09 82 LYS A O 1
ATOM 640 N N . TYR A 1 83 ? -2.582 0.776 -9.513 1.00 53.41 83 TYR A N 1
ATOM 641 C CA . TYR A 1 83 ? -2.556 -0.635 -9.148 1.00 53.41 83 TYR A CA 1
ATOM 642 C C . TYR A 1 83 ? -2.491 -1.421 -10.451 1.00 53.41 83 TYR A C 1
ATOM 644 O O . TYR A 1 83 ? -3.508 -1.726 -11.065 1.00 53.41 83 TYR A O 1
ATOM 652 N N . ARG A 1 84 ? -1.278 -1.663 -10.945 1.00 46.28 84 ARG A N 1
ATOM 653 C CA . ARG A 1 84 ? -1.056 -2.496 -12.116 1.00 46.28 84 ARG A CA 1
ATOM 654 C C . ARG A 1 84 ? -1.294 -3.936 -11.714 1.00 46.28 84 ARG A C 1
ATOM 656 O O . ARG A 1 84 ? -0.351 -4.661 -11.435 1.00 46.28 84 ARG A O 1
ATOM 663 N N . HIS A 1 85 ? -2.555 -4.316 -11.692 1.00 46.91 85 HIS A N 1
ATOM 664 C CA . HIS A 1 85 ? -2.974 -5.662 -12.014 1.00 46.91 85 HIS A CA 1
ATOM 665 C C . HIS A 1 85 ? -4.281 -5.533 -12.777 1.00 46.91 85 HIS A C 1
ATOM 667 O O . HIS A 1 85 ? -5.338 -5.478 -12.169 1.00 46.91 85 HIS A O 1
ATOM 673 N N . ASP A 1 86 ? -4.167 -5.455 -14.100 1.00 32.53 86 ASP A N 1
ATOM 674 C CA . ASP A 1 86 ? -5.205 -5.946 -14.993 1.00 32.53 86 ASP A CA 1
ATOM 675 C C . ASP A 1 86 ? -4.515 -6.628 -16.180 1.00 32.53 86 ASP A C 1
ATOM 677 O O . ASP A 1 86 ? -3.798 -5.976 -16.947 1.00 32.53 86 ASP A O 1
ATOM 681 N N . LEU A 1 87 ? -4.789 -7.940 -16.247 1.00 37.41 87 LEU A N 1
ATOM 682 C CA . LEU A 1 87 ? -4.304 -9.032 -17.109 1.00 37.41 87 LEU A CA 1
ATOM 683 C C . LEU A 1 87 ? -3.073 -9.799 -16.610 1.00 37.41 87 LEU A C 1
ATOM 685 O O . LEU A 1 87 ? -1.931 -9.312 -16.748 1.00 37.41 87 LEU A O 1
#